Protein AF-A0A1H6VAB6-F1 (afdb_monomer)

Foldseek 3Di:
DDLCLQVLFDCVPQPDDQPDWDWDQQLNDTFIWRQDVVQWTQTDHPGGFKIKGAQVVDDPVSQSSVQVRCVSSVNPDHAFDADDQVNVCVVQNAFPDWDDPDVQWIWTWGCHSQWIWIFIAGPRRGTRIIMIGNDPVSVCSVVVVVD

Solvent-accessible surface area (backbone atoms only — not comparable to full-atom values): 8259 Å² total; per-residue (Å²): 129,71,94,51,48,66,76,52,53,59,61,88,77,42,101,57,90,82,79,62,69,39,86,35,72,56,82,87,42,80,36,31,27,31,64,52,89,86,27,34,37,45,31,31,74,98,48,78,35,35,39,38,35,53,42,71,97,55,60,70,69,59,45,52,52,47,37,50,52,27,53,43,36,72,40,102,60,54,69,73,40,72,54,58,70,64,62,50,26,75,72,42,42,72,60,82,46,74,45,67,88,45,91,65,33,40,33,38,31,24,71,41,88,80,25,42,37,36,40,23,23,32,86,82,30,28,28,33,28,44,30,44,34,58,41,64,68,50,50,51,50,60,61,58,75,78,111

Secondary structure (DSSP, 8-state):
--TTGGGG--GGGSSS----EEEEEETTEEEEEEEETTTEEEEESSSEEEEEEE-TT--HHHHHHHHHHHHHTT----TT-B--HHHHHHHH-S-SEEEEEETTEEEEEEEETTEEEEEEEETT-BEEEEEEE--HHHHHHHHHTT-

Mean predicted aligned error: 4.78 Å

pLDDT: mean 88.61, std 9.01, range [46.78, 96.5]

Sequence (147 aa):
MDKYIFANLNLDEIGFDFSKIEDFDYAGIKGKADVVGYHIILFYRDGLEALSLDCIDVGLRVKTISNQILYHLECDLEIGQTYLLKSLSDKFNQHIYKNSLLEHNTQYYYLHDNFLYVLGLSDSNVLEYVEIIGNKEIIQSKLSIFK

Organism: NCBI:txid703342

Structure (mmCIF, N/CA/C/O backbone):
data_AF-A0A1H6VAB6-F1
#
_entry.id   AF-A0A1H6VAB6-F1
#
loop_
_atom_s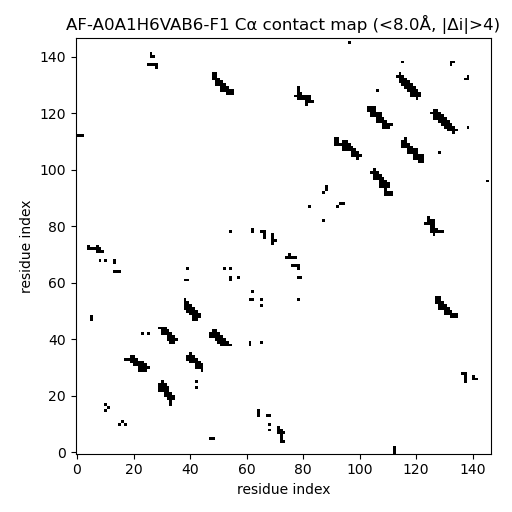ite.group_PDB
_atom_site.id
_atom_site.type_symbol
_atom_site.label_atom_id
_atom_site.label_alt_id
_atom_site.label_comp_id
_atom_site.label_asym_id
_atom_site.label_entity_id
_atom_site.label_seq_id
_atom_site.pdbx_PDB_ins_code
_atom_site.Cartn_x
_atom_site.Cartn_y
_atom_site.Cartn_z
_atom_site.occupancy
_atom_site.B_iso_or_equiv
_atom_site.auth_seq_id
_atom_site.auth_comp_id
_atom_site.auth_asym_id
_atom_site.auth_atom_id
_atom_site.pdbx_PDB_model_num
ATOM 1 N N . MET A 1 1 ? -12.443 10.994 3.550 1.00 50.34 1 MET A N 1
ATOM 2 C CA . MET A 1 1 ? -11.723 10.558 2.342 1.00 50.34 1 MET A CA 1
ATOM 3 C C . MET A 1 1 ? -12.712 9.721 1.528 1.00 50.34 1 MET A C 1
ATOM 5 O O . MET A 1 1 ? -13.757 9.358 2.063 1.00 50.34 1 MET A O 1
ATOM 9 N N . ASP A 1 2 ? -12.507 9.532 0.225 1.00 46.78 2 ASP A N 1
ATOM 10 C CA . ASP A 1 2 ? -13.572 9.072 -0.679 1.00 46.78 2 ASP A CA 1
ATOM 11 C C . ASP A 1 2 ? -13.988 7.604 -0.510 1.00 46.78 2 ASP A C 1
ATOM 13 O O . ASP A 1 2 ? -13.165 6.697 -0.416 1.00 46.78 2 ASP A O 1
ATOM 17 N N . LYS A 1 3 ? -15.306 7.354 -0.580 1.00 52.25 3 LYS A N 1
ATOM 18 C CA . LYS A 1 3 ? -15.933 6.012 -0.587 1.00 52.25 3 LYS A CA 1
ATOM 19 C C . LYS A 1 3 ? -15.526 5.134 -1.787 1.00 52.25 3 LYS A C 1
ATOM 21 O O . LYS A 1 3 ? -16.002 4.006 -1.889 1.00 52.25 3 LYS A O 1
ATOM 26 N N . TYR A 1 4 ? -14.680 5.640 -2.684 1.00 63.66 4 TYR A N 1
ATOM 27 C CA . TYR A 1 4 ? -14.384 5.061 -3.991 1.00 63.66 4 TYR A CA 1
ATOM 28 C C . TYR A 1 4 ? -12.908 5.211 -4.383 1.00 63.66 4 TYR A C 1
ATOM 30 O O . TYR A 1 4 ? -12.627 5.495 -5.540 1.00 63.66 4 TYR A O 1
ATOM 38 N N . ILE A 1 5 ? -11.961 5.023 -3.453 1.00 76.94 5 ILE A N 1
ATOM 39 C CA . ILE A 1 5 ? -10.527 5.279 -3.715 1.00 76.94 5 ILE A CA 1
ATOM 40 C C . ILE A 1 5 ? -10.016 4.644 -5.021 1.00 76.94 5 ILE A C 1
ATOM 42 O O . ILE A 1 5 ? -9.290 5.275 -5.777 1.00 76.94 5 ILE A O 1
ATOM 46 N N . PHE A 1 6 ? -10.464 3.429 -5.348 1.00 84.81 6 PHE A N 1
ATOM 47 C CA . PHE A 1 6 ? -10.059 2.727 -6.566 1.00 84.81 6 PHE A CA 1
ATOM 48 C C . PHE A 1 6 ? -10.762 3.198 -7.846 1.00 84.81 6 PHE A C 1
ATOM 50 O O . PHE A 1 6 ? -10.262 2.925 -8.931 1.00 84.81 6 PHE A O 1
ATOM 57 N N . ALA A 1 7 ? -11.895 3.902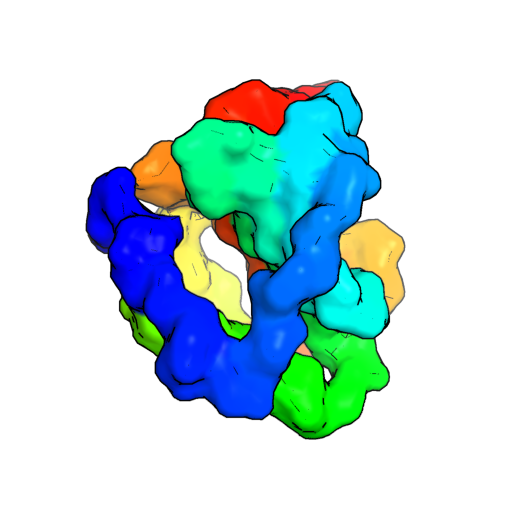 -7.755 1.00 78.75 7 ALA A N 1
ATOM 58 C CA . ALA A 1 7 ? -12.616 4.395 -8.932 1.00 78.75 7 ALA A CA 1
ATOM 59 C C . ALA A 1 7 ? -11.868 5.524 -9.656 1.00 78.75 7 ALA A C 1
ATOM 61 O O . ALA A 1 7 ? -12.104 5.740 -10.841 1.00 78.75 7 ALA A O 1
ATOM 62 N N . ASN A 1 8 ? -10.964 6.212 -8.954 1.00 77.44 8 ASN A N 1
ATOM 63 C CA . ASN A 1 8 ? -10.157 7.300 -9.505 1.00 77.44 8 ASN A CA 1
ATOM 64 C C . ASN A 1 8 ? -8.860 6.801 -10.167 1.00 77.44 8 ASN A C 1
ATOM 66 O O . ASN A 1 8 ? -8.161 7.575 -10.820 1.00 77.44 8 ASN A O 1
ATOM 70 N N . LEU A 1 9 ? -8.531 5.508 -10.040 1.00 83.75 9 LEU A N 1
ATOM 71 C CA . LEU A 1 9 ? -7.307 4.967 -10.615 1.00 83.75 9 LEU A CA 1
ATOM 72 C C . LEU A 1 9 ? -7.442 4.781 -12.129 1.00 83.75 9 LEU A C 1
ATOM 74 O O . LEU A 1 9 ? -8.026 3.802 -12.594 1.00 83.75 9 LEU A O 1
ATOM 78 N N . ASN A 1 10 ? -6.835 5.690 -12.891 1.00 81.62 10 ASN A N 1
ATOM 79 C CA . ASN A 1 10 ? -6.641 5.525 -14.326 1.00 81.62 10 ASN A CA 1
ATOM 80 C C . ASN A 1 10 ? -5.224 5.010 -14.618 1.00 81.62 10 ASN A C 1
ATOM 82 O O . ASN A 1 10 ? -4.264 5.778 -14.615 1.00 81.62 10 ASN A O 1
ATOM 86 N N . LEU A 1 11 ? -5.091 3.704 -14.864 1.00 83.62 11 LEU A N 1
ATOM 87 C CA . LEU A 1 11 ? -3.796 3.078 -15.151 1.00 83.62 11 LEU A CA 1
ATOM 88 C C . LEU A 1 11 ? -3.239 3.455 -16.531 1.00 83.62 11 LEU A C 1
ATOM 90 O O . LEU A 1 11 ? -2.024 3.432 -16.694 1.00 83.62 11 LEU A O 1
ATOM 94 N N . ASP A 1 12 ? -4.085 3.854 -17.487 1.00 82.12 12 ASP A N 1
ATOM 95 C CA . ASP A 1 12 ? -3.651 4.229 -18.843 1.00 82.12 12 ASP A CA 1
ATOM 96 C C . ASP A 1 12 ? -2.861 5.552 -18.861 1.00 82.12 12 ASP A C 1
ATOM 98 O O . ASP A 1 12 ? -2.094 5.823 -19.786 1.00 82.12 12 ASP A O 1
ATOM 102 N N . GLU A 1 13 ? -3.044 6.391 -17.838 1.00 83.88 13 GLU A N 1
ATOM 103 C CA . GLU A 1 13 ? -2.302 7.646 -17.652 1.00 83.88 13 GLU A CA 1
ATOM 104 C C . GLU A 1 13 ? -0.957 7.437 -16.944 1.00 83.88 13 GLU A C 1
ATOM 106 O O . GLU A 1 13 ? -0.078 8.306 -16.973 1.00 83.88 13 GLU A O 1
ATOM 111 N N . ILE A 1 14 ? -0.761 6.262 -16.348 1.00 82.81 14 ILE A N 1
ATOM 112 C CA . ILE A 1 14 ? 0.503 5.863 -15.752 1.00 82.81 14 ILE A CA 1
ATOM 113 C C . ILE A 1 14 ? 1.362 5.343 -16.901 1.00 82.81 14 ILE A C 1
ATOM 115 O O . ILE A 1 14 ? 0.945 4.475 -17.655 1.00 82.81 14 ILE A O 1
ATOM 119 N N . GLY A 1 15 ? 2.573 5.881 -17.071 1.00 75.50 15 GLY A N 1
ATOM 120 C CA . GLY A 1 15 ? 3.488 5.537 -18.174 1.00 75.50 15 GLY A CA 1
ATOM 121 C C . GLY A 1 15 ? 4.069 4.114 -18.104 1.00 75.50 15 GLY A C 1
ATOM 122 O O . GLY A 1 15 ? 5.248 3.911 -18.408 1.00 75.50 15 GLY A O 1
ATOM 123 N N . PHE A 1 16 ? 3.277 3.148 -17.643 1.00 82.12 16 PHE A N 1
ATOM 124 C CA . PHE A 1 16 ? 3.590 1.749 -17.446 1.00 82.12 16 PHE A CA 1
ATOM 125 C C . PHE A 1 16 ? 2.434 0.878 -17.956 1.00 82.12 16 PHE A C 1
ATOM 127 O O . PHE A 1 16 ? 1.268 1.212 -17.793 1.00 82.12 16 PHE A O 1
ATOM 134 N N . ASP A 1 17 ? 2.772 -0.250 -18.572 1.00 82.31 17 ASP A N 1
ATOM 135 C CA . ASP A 1 17 ? 1.799 -1.180 -19.138 1.00 82.31 17 ASP A CA 1
ATOM 136 C C . ASP A 1 17 ? 1.302 -2.168 -18.069 1.00 82.31 17 ASP A C 1
ATOM 138 O O . ASP A 1 17 ? 2.035 -3.078 -17.681 1.00 82.31 17 ASP A O 1
ATOM 142 N N . PHE A 1 18 ? 0.061 -1.978 -17.612 1.00 81.31 18 PHE A N 1
ATOM 143 C CA . PHE A 1 18 ? -0.648 -2.865 -16.680 1.00 81.31 18 PHE A CA 1
ATOM 144 C C . PHE A 1 18 ? -1.613 -3.825 -17.404 1.00 81.31 18 PHE A C 1
ATOM 146 O O . PHE A 1 18 ? -2.783 -3.964 -17.039 1.00 81.31 18 PHE A O 1
ATOM 153 N N . SER A 1 19 ? -1.156 -4.454 -18.490 1.00 76.94 19 SER A N 1
ATOM 154 C CA . SER A 1 19 ? -1.965 -5.406 -19.263 1.00 76.94 19 SER A CA 1
ATOM 155 C C . SER A 1 19 ? -1.757 -6.872 -18.877 1.00 76.94 19 SER A C 1
ATOM 157 O O . SER A 1 19 ? -2.454 -7.749 -19.404 1.00 76.94 19 SER A O 1
ATOM 159 N N . LYS A 1 20 ? -0.826 -7.181 -17.965 1.00 85.19 20 LYS A N 1
ATOM 160 C CA . LYS A 1 20 ? -0.449 -8.567 -17.663 1.00 85.19 20 LYS A CA 1
ATOM 161 C C . LYS A 1 20 ? -1.196 -9.092 -16.443 1.00 85.19 20 LYS A C 1
ATOM 163 O O . LYS A 1 20 ? -0.619 -9.370 -15.395 1.00 85.19 20 LYS A O 1
ATOM 168 N N . ILE A 1 21 ? -2.496 -9.279 -16.632 1.00 88.81 21 ILE A N 1
ATOM 169 C CA . ILE A 1 21 ? -3.396 -9.794 -15.605 1.00 88.81 21 ILE A CA 1
ATOM 170 C C . ILE A 1 21 ? -3.385 -11.330 -15.613 1.00 88.81 21 ILE A C 1
ATOM 172 O O . ILE A 1 21 ? -3.821 -11.960 -16.579 1.00 88.81 21 ILE A O 1
ATOM 176 N N . GLU A 1 22 ? -2.940 -11.937 -14.514 1.00 94.31 22 GLU A N 1
ATOM 177 C CA . GLU A 1 22 ? -2.860 -13.395 -14.332 1.00 94.31 22 GLU A CA 1
ATOM 178 C C . GLU A 1 22 ? -3.653 -13.854 -13.103 1.00 94.31 22 GLU A C 1
ATOM 180 O O . GLU A 1 22 ? -3.978 -13.049 -12.231 1.00 94.31 22 GLU A O 1
ATOM 185 N N . ASP A 1 23 ? -3.979 -15.148 -13.027 1.00 96.50 23 ASP A N 1
ATOM 186 C CA . ASP A 1 23 ? -4.618 -15.721 -11.838 1.00 96.50 23 ASP A CA 1
ATOM 187 C C . ASP A 1 23 ? -3.705 -15.552 -10.617 1.00 96.50 23 ASP A C 1
ATOM 189 O O . ASP A 1 23 ? -2.518 -15.882 -10.653 1.00 96.50 23 ASP A O 1
ATOM 193 N N . PHE A 1 24 ? -4.271 -15.056 -9.519 1.00 95.00 24 PHE A N 1
ATOM 194 C CA . PHE A 1 24 ? -3.515 -14.697 -8.326 1.00 95.00 24 PHE A CA 1
ATOM 195 C C . PHE A 1 24 ? -4.263 -15.085 -7.048 1.00 95.00 24 PHE A C 1
ATOM 197 O O . PHE A 1 24 ? -5.496 -15.093 -6.995 1.00 95.00 24 PHE A O 1
ATOM 204 N N . ASP A 1 25 ? -3.506 -15.417 -6.004 1.00 93.50 25 ASP A N 1
ATOM 205 C CA . ASP A 1 25 ? -4.022 -15.652 -4.657 1.00 93.50 25 ASP A CA 1
ATOM 206 C C . ASP A 1 25 ? -3.558 -14.520 -3.741 1.00 93.50 25 ASP A C 1
ATOM 208 O O . ASP A 1 25 ? -2.373 -14.411 -3.427 1.00 93.50 25 ASP A O 1
ATOM 212 N N . TYR A 1 26 ? -4.498 -13.670 -3.333 1.00 92.44 26 TYR A N 1
ATOM 213 C CA . TYR A 1 26 ? -4.228 -12.556 -2.440 1.00 92.44 26 TYR A CA 1
ATOM 214 C C . TYR A 1 26 ? -4.756 -12.872 -1.044 1.00 92.44 26 TYR A C 1
ATOM 216 O O . TYR A 1 26 ? -5.960 -12.830 -0.791 1.00 92.44 26 TYR A O 1
ATOM 224 N N . ALA A 1 27 ? -3.846 -13.190 -0.120 1.00 88.38 27 ALA A N 1
ATOM 225 C CA . ALA A 1 27 ? -4.168 -13.510 1.274 1.00 88.38 27 ALA A CA 1
ATOM 226 C C . ALA A 1 27 ? -5.226 -14.629 1.442 1.00 88.38 27 ALA A C 1
ATOM 228 O O . ALA A 1 27 ? -6.087 -14.555 2.326 1.00 88.38 27 ALA A O 1
ATOM 229 N N . GLY A 1 28 ? -5.159 -15.667 0.601 1.00 88.44 28 GLY A N 1
ATOM 230 C CA . GLY A 1 28 ? -6.068 -16.816 0.606 1.00 88.44 28 GLY A CA 1
ATOM 231 C C . GLY A 1 28 ? -7.300 -16.645 -0.285 1.00 88.44 28 GLY A C 1
ATOM 232 O O . GLY A 1 28 ? -8.145 -17.541 -0.332 1.00 88.44 28 GLY A O 1
ATOM 233 N N . ILE A 1 29 ? -7.429 -15.511 -0.979 1.00 90.81 29 ILE A N 1
ATOM 234 C CA . ILE A 1 29 ? -8.573 -15.197 -1.836 1.00 90.81 29 ILE A CA 1
ATOM 235 C C . ILE A 1 29 ? -8.134 -15.241 -3.295 1.00 90.81 29 ILE A C 1
ATOM 237 O O . ILE A 1 29 ? -7.209 -14.548 -3.716 1.00 90.81 29 ILE A O 1
ATOM 241 N N . LYS A 1 30 ? -8.817 -16.080 -4.079 1.00 94.62 30 LYS A N 1
ATOM 242 C CA . LYS A 1 30 ? -8.566 -16.226 -5.514 1.00 94.62 30 LYS A CA 1
ATOM 243 C C . LYS A 1 30 ? -9.146 -15.047 -6.286 1.00 94.62 30 LYS A C 1
ATOM 245 O O . LYS A 1 30 ? -10.292 -14.657 -6.068 1.00 94.62 30 LYS A O 1
ATOM 250 N N . GLY A 1 31 ? -8.368 -14.548 -7.230 1.00 94.69 31 GLY A N 1
ATOM 251 C CA . GLY A 1 31 ? -8.762 -13.514 -8.173 1.00 94.69 31 GLY A CA 1
ATOM 252 C C . GLY A 1 31 ? -7.724 -13.420 -9.277 1.00 94.69 31 GLY A C 1
ATOM 253 O O . GLY A 1 31 ? -7.114 -14.422 -9.654 1.00 94.69 31 GLY A O 1
ATOM 254 N N . LYS A 1 32 ? -7.511 -12.211 -9.773 1.00 95.88 32 LYS A N 1
ATOM 255 C CA . LYS A 1 32 ? -6.466 -11.909 -1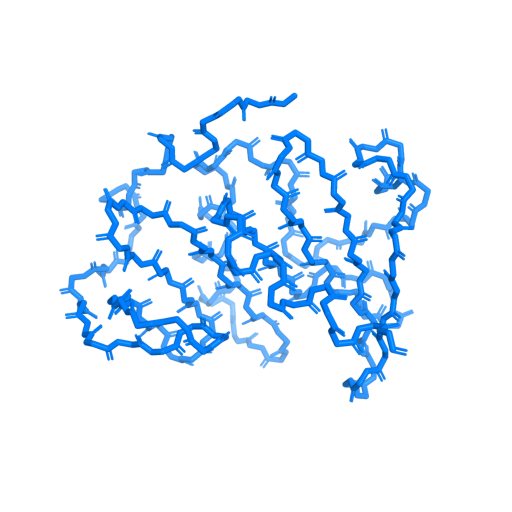0.743 1.00 95.88 32 LYS A CA 1
ATOM 256 C C . LYS A 1 32 ? -5.584 -10.785 -10.235 1.00 95.88 32 LYS A C 1
ATOM 258 O O . LYS A 1 32 ? -6.038 -9.982 -9.429 1.00 95.88 32 LYS A O 1
ATOM 263 N N . ALA A 1 33 ? -4.352 -10.692 -10.705 1.00 95.38 33 ALA A N 1
ATOM 264 C CA . ALA A 1 33 ? -3.510 -9.546 -10.408 1.00 95.38 33 ALA A CA 1
ATOM 265 C C . ALA A 1 33 ? -2.676 -9.122 -11.608 1.00 95.38 33 ALA A C 1
ATOM 267 O O . ALA A 1 33 ? -2.247 -9.967 -12.392 1.00 95.38 33 ALA A O 1
ATOM 268 N N . ASP A 1 34 ? -2.425 -7.819 -11.699 1.00 94.06 34 ASP A N 1
ATOM 269 C CA . ASP A 1 34 ? -1.258 -7.312 -12.412 1.00 94.06 34 ASP A CA 1
ATOM 270 C C . ASP A 1 34 ? -0.109 -7.174 -11.407 1.00 94.06 34 ASP A C 1
ATOM 272 O O . ASP A 1 34 ? -0.270 -6.563 -10.343 1.00 94.06 34 ASP A O 1
ATOM 276 N N . VAL A 1 35 ? 1.023 -7.808 -11.715 1.00 91.44 35 VAL A N 1
ATOM 277 C CA . VAL A 1 35 ? 2.193 -7.864 -10.837 1.00 91.44 35 VAL A CA 1
ATOM 278 C C . VAL A 1 35 ? 3.404 -7.294 -11.561 1.00 91.44 35 VAL A C 1
ATOM 280 O O . VAL A 1 35 ? 3.974 -7.920 -12.458 1.00 91.44 35 VAL A O 1
ATOM 283 N N . VAL A 1 36 ? 3.876 -6.138 -11.098 1.00 87.75 36 VAL A N 1
ATOM 284 C CA . VAL A 1 36 ? 5.075 -5.488 -11.632 1.00 87.75 36 VAL A CA 1
ATOM 285 C C . VAL A 1 36 ? 6.269 -5.815 -10.753 1.00 87.75 36 VAL A C 1
ATOM 287 O O . VAL A 1 36 ? 6.455 -5.247 -9.677 1.00 87.75 36 VAL A O 1
ATOM 290 N N . GLY A 1 37 ? 7.097 -6.747 -11.228 1.00 78.25 37 GLY A N 1
ATOM 291 C CA . GLY A 1 37 ? 8.386 -7.067 -10.611 1.00 78.25 37 GLY A CA 1
ATOM 292 C C . GLY A 1 37 ? 8.294 -7.503 -9.147 1.00 78.25 37 GLY A C 1
ATOM 293 O O . GLY A 1 37 ? 9.244 -7.274 -8.417 1.00 78.25 37 GLY A O 1
ATOM 294 N N . TYR A 1 38 ? 7.168 -8.088 -8.724 1.00 82.12 38 TYR A N 1
ATOM 295 C CA . TYR A 1 38 ? 6.834 -8.426 -7.328 1.00 82.12 38 TYR A CA 1
ATOM 296 C C . TYR A 1 38 ? 6.666 -7.236 -6.370 1.00 82.12 38 TYR A C 1
ATOM 298 O O . TYR A 1 38 ? 6.349 -7.445 -5.205 1.00 82.12 38 TYR A O 1
ATOM 306 N N . HIS A 1 39 ? 6.834 -6.007 -6.853 1.00 90.62 39 HIS A N 1
ATOM 307 C CA . HIS A 1 39 ? 6.829 -4.793 -6.039 1.00 90.62 39 HIS A CA 1
ATOM 308 C C . HIS A 1 39 ? 5.495 -4.055 -6.081 1.00 90.62 39 HIS A C 1
ATOM 310 O O . HIS A 1 39 ? 5.094 -3.437 -5.104 1.00 90.62 39 HIS A O 1
ATOM 316 N N . ILE A 1 40 ? 4.798 -4.104 -7.213 1.00 93.56 40 ILE A N 1
ATOM 317 C CA . ILE A 1 40 ? 3.471 -3.507 -7.354 1.00 93.56 40 ILE A CA 1
ATOM 318 C C . ILE A 1 40 ? 2.506 -4.635 -7.660 1.00 93.56 40 ILE A C 1
ATOM 320 O O . ILE A 1 40 ? 2.725 -5.391 -8.606 1.00 93.56 40 ILE A O 1
ATOM 324 N N . ILE A 1 41 ? 1.457 -4.749 -6.855 1.00 95.50 41 ILE A N 1
ATOM 325 C CA . ILE A 1 41 ? 0.401 -5.739 -7.031 1.00 95.50 41 ILE A CA 1
ATOM 326 C C . ILE A 1 41 ? -0.922 -4.996 -7.068 1.00 95.50 41 ILE A C 1
ATOM 328 O O . ILE A 1 41 ? -1.322 -4.391 -6.075 1.00 95.50 41 ILE A O 1
ATOM 332 N N . LEU A 1 42 ? -1.609 -5.075 -8.200 1.00 95.12 42 LEU A N 1
ATOM 333 C CA . LEU A 1 42 ? -2.984 -4.623 -8.365 1.00 95.12 42 LEU A CA 1
ATOM 334 C C . LEU A 1 42 ? -3.868 -5.865 -8.396 1.00 95.12 42 LEU A C 1
ATOM 336 O O . LEU A 1 42 ? -3.781 -6.643 -9.341 1.00 95.12 42 LEU A O 1
ATOM 340 N N . PHE A 1 43 ? -4.673 -6.091 -7.361 1.00 95.88 43 PHE A N 1
ATOM 341 C CA . PHE A 1 43 ? -5.499 -7.290 -7.235 1.00 95.88 43 PHE A CA 1
ATOM 342 C C . PHE A 1 43 ? -6.962 -7.022 -7.591 1.00 95.88 43 PHE A C 1
ATOM 344 O O . PHE A 1 43 ? -7.592 -6.099 -7.068 1.00 95.88 43 PHE A O 1
ATOM 351 N N . TYR A 1 44 ? -7.513 -7.896 -8.428 1.00 94.06 44 TYR A N 1
ATOM 352 C CA . TYR A 1 44 ? -8.834 -7.785 -9.019 1.00 94.06 44 TYR A CA 1
ATOM 353 C C . TYR A 1 44 ? -9.697 -9.019 -8.757 1.00 94.06 44 TYR A C 1
ATOM 355 O O . TYR A 1 44 ? -9.246 -10.158 -8.908 1.00 94.06 44 TYR A O 1
ATOM 363 N N . ARG A 1 45 ? -10.983 -8.793 -8.480 1.00 89.81 45 ARG A N 1
ATOM 364 C CA . ARG A 1 45 ? -12.016 -9.841 -8.507 1.00 89.81 45 ARG A CA 1
ATOM 365 C C . ARG A 1 45 ? -13.242 -9.374 -9.288 1.00 89.81 45 ARG A C 1
ATOM 367 O O . ARG A 1 45 ? -13.406 -9.798 -10.426 1.00 89.81 45 ARG A O 1
ATOM 374 N N . ASP A 1 46 ? -14.006 -8.431 -8.737 1.00 84.06 46 ASP A N 1
ATOM 375 C CA . ASP A 1 46 ? -15.110 -7.742 -9.438 1.00 84.06 46 ASP A CA 1
ATOM 376 C C . ASP A 1 46 ? -14.743 -6.297 -9.853 1.00 84.06 46 ASP A C 1
ATOM 378 O O . ASP A 1 46 ? -15.556 -5.530 -10.367 1.00 84.06 46 ASP A O 1
ATOM 382 N N . GLY A 1 47 ? -13.487 -5.929 -9.615 1.00 89.19 47 GLY A N 1
ATOM 383 C CA . GLY A 1 47 ? -12.878 -4.613 -9.768 1.00 89.19 47 GLY A CA 1
ATOM 384 C C . GLY A 1 47 ? -11.553 -4.606 -9.006 1.00 89.19 47 GLY A C 1
ATOM 385 O O . GLY A 1 47 ? -11.161 -5.648 -8.477 1.00 89.19 47 GLY A O 1
ATOM 386 N N . LEU A 1 48 ? -10.859 -3.468 -8.945 1.00 91.88 48 LEU A N 1
ATOM 387 C CA . LEU A 1 48 ? -9.676 -3.340 -8.091 1.00 91.88 48 LEU A CA 1
ATOM 388 C C . LEU A 1 48 ? -10.108 -3.385 -6.621 1.00 91.88 48 LEU A C 1
ATOM 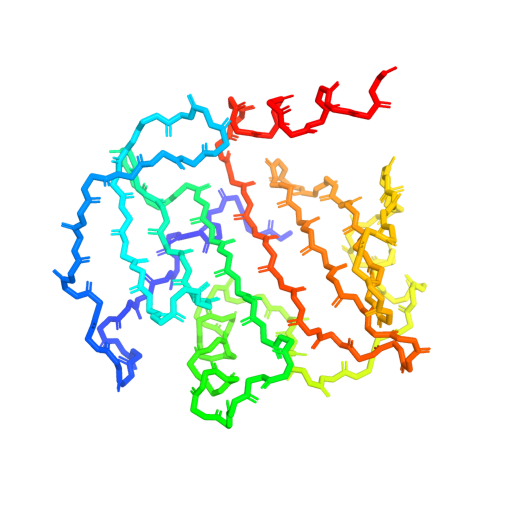390 O O . LEU A 1 48 ? -10.964 -2.615 -6.189 1.00 91.88 48 LEU A O 1
ATOM 394 N N . GLU A 1 49 ? -9.522 -4.305 -5.865 1.00 93.75 49 GLU A N 1
ATOM 395 C CA . GLU A 1 49 ? -9.935 -4.613 -4.493 1.00 93.75 49 GLU A CA 1
ATOM 396 C C . GLU A 1 49 ? -8.805 -4.495 -3.476 1.00 93.75 49 GLU A C 1
ATOM 398 O O . GLU A 1 49 ? -9.059 -4.251 -2.289 1.00 93.75 49 GLU A O 1
ATOM 403 N N . ALA A 1 50 ? -7.569 -4.658 -3.937 1.00 95.56 50 ALA A N 1
ATOM 404 C CA . ALA A 1 50 ? -6.379 -4.409 -3.151 1.00 95.56 50 ALA A CA 1
ATOM 405 C C . ALA A 1 50 ? -5.252 -3.888 -4.043 1.00 95.56 50 ALA A C 1
ATOM 407 O O . ALA A 1 50 ? -5.127 -4.264 -5.208 1.00 95.56 50 ALA A O 1
ATOM 408 N N . LEU A 1 51 ? -4.423 -3.037 -3.459 1.00 95.81 51 LEU A N 1
ATOM 409 C CA . LEU A 1 51 ? -3.179 -2.557 -4.028 1.00 95.81 51 LEU A CA 1
ATOM 410 C C . LEU A 1 51 ? -2.073 -2.779 -3.000 1.00 95.81 51 LEU A C 1
ATOM 412 O O . LEU A 1 51 ? -2.252 -2.433 -1.834 1.00 95.81 51 LEU A O 1
ATOM 416 N N . SER A 1 52 ? -0.925 -3.281 -3.443 1.00 96.06 52 SER A N 1
ATOM 417 C CA . SER A 1 52 ? 0.312 -3.319 -2.665 1.00 96.06 52 SER A CA 1
ATOM 418 C C . SER A 1 52 ? 1.433 -2.646 -3.451 1.00 96.06 52 SER A C 1
ATOM 420 O O . SER A 1 52 ? 1.607 -2.913 -4.639 1.00 96.06 52 SER A O 1
ATOM 422 N N . LEU A 1 53 ? 2.154 -1.751 -2.784 1.00 95.88 53 LEU A N 1
ATOM 423 C CA . LEU A 1 53 ? 3.283 -0.977 -3.282 1.00 95.88 53 LEU A CA 1
ATOM 424 C C . LEU A 1 53 ? 4.463 -1.213 -2.338 1.00 95.88 53 LEU A C 1
ATOM 426 O O . LEU A 1 53 ? 4.625 -0.501 -1.348 1.00 95.88 53 LEU A O 1
ATOM 430 N N . ASP A 1 54 ? 5.277 -2.214 -2.639 1.00 93.19 54 ASP A N 1
ATOM 431 C CA . ASP A 1 54 ? 6.509 -2.528 -1.926 1.00 93.19 54 ASP A CA 1
ATOM 432 C C . ASP A 1 54 ? 7.701 -1.857 -2.607 1.00 93.19 54 ASP A C 1
ATOM 434 O O . ASP A 1 54 ? 8.122 -2.226 -3.704 1.00 93.19 54 ASP A O 1
ATOM 438 N N . CYS A 1 55 ? 8.226 -0.825 -1.955 1.00 87.00 55 CYS A N 1
ATOM 439 C CA . CYS A 1 55 ? 9.349 -0.040 -2.438 1.00 87.00 55 CYS A CA 1
ATOM 440 C C . CYS A 1 55 ? 10.570 -0.112 -1.511 1.00 87.00 55 CYS A C 1
ATOM 442 O O . CYS A 1 55 ? 11.427 0.782 -1.553 1.00 87.00 55 CYS A O 1
ATOM 444 N N . ILE A 1 56 ? 10.664 -1.166 -0.701 1.00 82.88 56 ILE A N 1
ATOM 445 C CA . ILE A 1 56 ? 11.835 -1.447 0.128 1.00 82.88 56 ILE A CA 1
ATOM 446 C C . ILE A 1 56 ? 12.995 -1.838 -0.797 1.00 82.88 56 ILE A C 1
ATOM 448 O O . ILE A 1 56 ? 12.863 -2.723 -1.638 1.00 82.88 56 ILE A O 1
ATOM 452 N N . ASP A 1 57 ? 14.121 -1.126 -0.695 1.00 81.25 57 ASP A N 1
ATOM 453 C CA . ASP A 1 57 ? 15.342 -1.357 -1.487 1.00 81.25 57 ASP A CA 1
ATOM 454 C C . ASP A 1 57 ? 15.169 -1.381 -3.022 1.00 81.25 57 ASP A C 1
ATOM 456 O O . ASP A 1 57 ? 16.031 -1.863 -3.762 1.00 81.25 57 ASP A O 1
ATOM 460 N N . VAL A 1 58 ? 14.081 -0.803 -3.542 1.00 81.62 58 VAL A N 1
ATOM 461 C CA . VAL A 1 58 ? 13.824 -0.760 -4.989 1.00 81.62 58 VAL A CA 1
ATOM 462 C C . VAL A 1 58 ? 14.440 0.463 -5.669 1.00 81.62 58 VAL A C 1
ATOM 464 O O . VAL A 1 58 ? 14.623 1.537 -5.084 1.00 81.62 58 VAL A O 1
ATOM 467 N N . GLY A 1 59 ? 14.689 0.323 -6.973 1.00 82.62 59 GLY A N 1
ATOM 468 C CA . GLY A 1 59 ? 15.154 1.414 -7.826 1.00 82.62 59 GLY A CA 1
ATOM 469 C C . GLY A 1 59 ? 14.110 2.515 -8.059 1.00 82.62 59 GLY A C 1
ATOM 470 O O . GLY A 1 59 ? 12.904 2.319 -7.898 1.00 82.62 59 GLY A O 1
ATOM 471 N N . LEU A 1 60 ? 14.584 3.676 -8.528 1.00 87.25 60 LEU A N 1
ATOM 472 C CA . LEU A 1 60 ? 13.779 4.885 -8.762 1.00 87.25 60 LEU A CA 1
ATOM 473 C C . LEU A 1 60 ? 12.509 4.629 -9.589 1.00 87.25 60 LEU A C 1
ATOM 475 O O . LEU A 1 60 ? 11.464 5.189 -9.285 1.00 87.25 60 LEU A O 1
ATOM 479 N N . ARG A 1 61 ? 12.579 3.751 -10.598 1.00 88.12 61 ARG A N 1
ATOM 480 C CA . ARG A 1 61 ? 11.450 3.455 -11.492 1.00 88.12 61 ARG A CA 1
ATOM 481 C C . ARG A 1 61 ? 10.218 2.937 -10.744 1.00 88.12 61 ARG A C 1
ATOM 483 O O . ARG A 1 61 ? 9.119 3.393 -11.033 1.00 88.12 61 ARG A O 1
ATOM 490 N N . VAL A 1 62 ? 10.397 2.011 -9.800 1.00 90.25 62 VAL A N 1
ATOM 491 C CA . VAL A 1 62 ? 9.281 1.454 -9.018 1.00 90.25 62 VAL A CA 1
ATOM 492 C C . VAL A 1 62 ? 8.685 2.545 -8.132 1.00 90.25 62 VAL A C 1
ATOM 494 O O . VAL A 1 62 ? 7.479 2.748 -8.163 1.00 90.25 62 VAL A O 1
ATOM 497 N N . LYS A 1 63 ? 9.528 3.332 -7.448 1.00 92.44 63 LYS A N 1
ATOM 498 C CA . LYS A 1 63 ? 9.077 4.468 -6.623 1.00 92.44 63 LYS A CA 1
ATOM 499 C C . LYS A 1 63 ? 8.268 5.485 -7.431 1.00 92.44 63 LYS A C 1
ATOM 501 O O . LYS A 1 63 ? 7.226 5.937 -6.971 1.00 92.44 63 LYS A O 1
ATOM 506 N N . THR A 1 64 ? 8.714 5.816 -8.644 1.00 92.62 64 THR A N 1
ATOM 507 C CA . THR A 1 64 ? 7.994 6.733 -9.538 1.00 92.62 64 THR A CA 1
ATOM 508 C C . THR A 1 64 ? 6.613 6.200 -9.905 1.00 92.62 64 THR A C 1
ATOM 510 O O . THR A 1 64 ? 5.643 6.940 -9.782 1.00 92.62 64 THR A O 1
ATOM 513 N N . ILE A 1 65 ? 6.508 4.931 -10.309 1.00 92.81 65 ILE A N 1
ATOM 514 C CA . ILE A 1 65 ? 5.218 4.323 -10.671 1.00 92.81 65 ILE A CA 1
ATOM 515 C C . ILE A 1 65 ? 4.301 4.255 -9.442 1.00 92.81 65 ILE A C 1
ATOM 517 O O . ILE A 1 65 ? 3.145 4.655 -9.525 1.00 92.81 65 ILE A O 1
ATOM 521 N N . SER A 1 66 ? 4.817 3.833 -8.285 1.00 94.50 66 SER A N 1
ATOM 522 C CA . SER A 1 66 ? 4.062 3.799 -7.027 1.00 94.50 66 SER A CA 1
ATOM 523 C C . SER A 1 66 ? 3.503 5.172 -6.650 1.00 94.50 66 SER A C 1
ATOM 525 O O . SER A 1 66 ? 2.327 5.283 -6.316 1.00 94.50 66 SER A O 1
ATOM 527 N N . ASN A 1 67 ? 4.304 6.236 -6.762 1.00 94.94 67 ASN A N 1
ATOM 528 C CA . ASN A 1 67 ? 3.841 7.597 -6.482 1.00 94.94 67 ASN A CA 1
ATOM 529 C C . ASN A 1 67 ? 2.834 8.109 -7.523 1.00 94.94 67 ASN A C 1
ATOM 531 O O . ASN A 1 67 ? 1.913 8.831 -7.155 1.00 94.94 67 ASN A O 1
ATOM 535 N N . GLN A 1 68 ? 2.947 7.707 -8.794 1.00 93.88 68 GLN A N 1
ATOM 536 C CA . GLN A 1 68 ? 1.913 7.988 -9.799 1.00 93.88 68 GLN A CA 1
ATOM 537 C C . GLN A 1 68 ? 0.591 7.299 -9.441 1.00 93.88 68 GLN A C 1
ATOM 539 O O . GLN A 1 68 ? -0.453 7.945 -9.467 1.00 93.88 68 GLN A O 1
ATOM 544 N N . ILE A 1 69 ? 0.627 6.027 -9.030 1.00 94.12 69 ILE A N 1
ATOM 545 C CA . ILE A 1 69 ? -0.566 5.305 -8.563 1.00 94.12 69 ILE A CA 1
ATOM 546 C C . ILE A 1 69 ? -1.204 6.041 -7.377 1.00 94.12 69 ILE A C 1
ATOM 548 O O . ILE A 1 69 ? -2.399 6.319 -7.408 1.00 94.12 69 ILE A O 1
ATOM 552 N N . LEU A 1 70 ? -0.421 6.399 -6.352 1.00 94.00 70 LEU A N 1
ATOM 553 C CA . LEU A 1 70 ? -0.931 7.119 -5.175 1.00 94.00 70 LEU A CA 1
ATOM 554 C C . LEU A 1 70 ? -1.541 8.477 -5.539 1.00 94.00 70 LEU A C 1
ATOM 556 O O . LEU A 1 70 ? -2.596 8.826 -5.010 1.00 94.00 70 LEU A O 1
ATOM 560 N N . TYR A 1 71 ? -0.926 9.197 -6.480 1.00 92.12 71 TYR A N 1
ATOM 561 C CA . TYR A 1 71 ? -1.452 10.452 -7.006 1.00 92.12 71 TYR A CA 1
ATOM 562 C C . TYR A 1 71 ? -2.826 10.273 -7.669 1.00 92.12 71 TYR A C 1
ATOM 564 O O . TYR A 1 71 ? -3.754 11.008 -7.336 1.00 92.12 71 TYR A O 1
ATOM 572 N N . HIS A 1 72 ? -2.995 9.272 -8.540 1.00 91.06 72 HIS A N 1
ATOM 573 C CA . HIS A 1 72 ? -4.288 8.983 -9.181 1.00 91.06 72 HIS A CA 1
ATOM 574 C C . HIS A 1 72 ? -5.354 8.493 -8.195 1.00 91.06 72 HIS A C 1
ATOM 576 O O . HIS A 1 72 ? -6.536 8.762 -8.379 1.00 91.06 72 HIS A O 1
ATOM 582 N N . LEU A 1 73 ? -4.951 7.812 -7.121 1.00 89.31 73 LEU A N 1
ATOM 583 C CA . LEU A 1 73 ? -5.853 7.446 -6.024 1.00 89.31 73 LEU A CA 1
ATOM 584 C C . LEU A 1 73 ? -6.260 8.643 -5.151 1.00 89.31 73 LEU A C 1
ATOM 586 O O . LEU A 1 73 ? -6.989 8.451 -4.178 1.00 89.31 73 LEU A O 1
ATOM 590 N N . GLU A 1 74 ? -5.748 9.845 -5.441 1.00 88.12 74 GLU A N 1
ATOM 591 C CA . GLU A 1 74 ? -5.892 11.044 -4.607 1.00 88.12 74 GLU A CA 1
ATOM 592 C C . GLU A 1 74 ? -5.461 10.779 -3.152 1.00 88.12 74 GLU A C 1
ATOM 594 O O . GLU A 1 74 ? -5.956 11.367 -2.185 1.00 88.12 74 GLU A O 1
ATOM 599 N N . CYS A 1 75 ? -4.511 9.855 -2.983 1.00 86.38 75 CYS A N 1
ATOM 600 C CA . CYS A 1 75 ? -3.957 9.499 -1.696 1.00 86.38 75 CYS A CA 1
ATOM 601 C C . CYS A 1 75 ? -2.783 10.429 -1.409 1.00 86.38 75 CYS A C 1
ATOM 603 O O . CYS A 1 75 ? -1.752 10.365 -2.069 1.00 86.38 75 CYS A O 1
ATOM 605 N N . ASP A 1 76 ? -2.926 11.285 -0.400 1.00 88.12 76 ASP A N 1
ATOM 606 C CA . ASP A 1 76 ? -1.864 12.204 0.037 1.00 88.12 76 ASP A CA 1
ATOM 607 C C . ASP A 1 76 ? -0.765 11.454 0.848 1.00 88.12 76 ASP A C 1
ATOM 609 O O . ASP A 1 76 ? -0.508 11.679 2.032 1.00 88.12 76 ASP A O 1
ATOM 613 N N . LEU A 1 77 ? -0.189 10.434 0.221 1.00 93.56 77 LEU A N 1
ATOM 614 C CA . LEU A 1 77 ? 0.951 9.654 0.677 1.00 93.56 77 LEU A CA 1
ATOM 615 C C . LEU A 1 77 ? 1.994 9.646 -0.438 1.00 93.56 77 LEU A C 1
ATOM 617 O O . LEU A 1 77 ? 1.647 9.515 -1.609 1.00 93.56 77 LEU A O 1
ATOM 621 N N . GLU A 1 78 ? 3.267 9.734 -0.071 1.00 95.62 78 GLU A N 1
ATOM 622 C CA . GLU A 1 78 ? 4.372 9.678 -1.024 1.00 95.62 78 GLU A CA 1
ATOM 623 C C . GLU A 1 78 ? 5.460 8.717 -0.525 1.00 95.62 78 GLU A C 1
ATOM 625 O O . GLU A 1 78 ? 6.036 8.887 0.552 1.00 95.62 78 GLU A O 1
ATOM 630 N N . ILE A 1 79 ? 5.750 7.689 -1.323 1.00 95.06 79 ILE A N 1
ATOM 631 C CA . ILE A 1 79 ? 6.860 6.764 -1.098 1.00 95.06 79 ILE A CA 1
ATOM 632 C C . ILE A 1 79 ? 8.175 7.545 -1.140 1.00 95.06 79 ILE A C 1
ATOM 634 O O . ILE A 1 79 ? 8.448 8.284 -2.088 1.00 95.06 79 ILE A O 1
ATOM 638 N N . GLY A 1 80 ? 9.023 7.323 -0.138 1.00 94.50 80 GLY A N 1
ATOM 639 C CA . GLY A 1 80 ? 10.294 8.017 0.046 1.00 94.50 80 GLY A CA 1
ATOM 640 C C . GLY A 1 80 ? 10.204 9.275 0.912 1.00 94.50 80 GLY A C 1
ATOM 641 O O . GLY A 1 80 ? 11.251 9.810 1.277 1.00 94.50 80 GLY A O 1
ATOM 642 N N . GLN A 1 81 ? 9.002 9.725 1.291 1.00 95.56 81 GLN A N 1
ATOM 643 C CA . GLN A 1 81 ? 8.845 10.814 2.255 1.00 95.56 81 GLN A CA 1
ATOM 644 C C . GLN A 1 81 ? 8.882 10.331 3.706 1.00 95.56 81 GLN A C 1
ATOM 646 O O . GLN A 1 81 ? 8.487 9.211 4.032 1.00 95.56 81 GLN A O 1
ATOM 651 N N . THR A 1 82 ? 9.351 11.209 4.595 1.00 96.44 82 THR A N 1
ATOM 652 C CA . THR A 1 82 ? 9.360 10.977 6.041 1.00 96.44 82 THR A CA 1
ATOM 653 C C . THR A 1 82 ? 8.027 11.380 6.659 1.00 96.44 82 THR A C 1
ATOM 655 O O . THR A 1 82 ? 7.599 12.525 6.521 1.00 96.44 82 THR A O 1
ATOM 658 N N . TYR A 1 83 ? 7.415 10.478 7.423 1.00 95.25 83 TYR A N 1
ATOM 659 C CA . TYR A 1 83 ? 6.164 10.737 8.132 1.00 95.25 83 TYR A CA 1
ATOM 660 C C . TYR A 1 83 ? 6.327 10.577 9.637 1.00 95.25 83 TYR A C 1
ATOM 662 O O . TYR A 1 83 ? 6.818 9.567 10.127 1.00 95.25 83 TYR A O 1
ATOM 670 N N . LEU A 1 84 ? 5.832 11.542 10.409 1.00 93.00 84 LEU A N 1
ATOM 671 C CA . LEU A 1 84 ? 5.651 11.326 11.841 1.00 93.00 84 LEU A CA 1
ATOM 672 C C . LEU A 1 84 ? 4.431 10.429 12.064 1.00 93.00 84 LEU A C 1
ATOM 674 O O . LEU A 1 84 ? 3.364 10.680 11.504 1.00 93.00 84 LEU A O 1
ATOM 678 N N . LEU A 1 85 ? 4.546 9.447 12.963 1.00 88.62 85 LEU A N 1
ATOM 679 C CA . LEU A 1 85 ? 3.418 8.580 13.332 1.00 88.62 85 LEU A CA 1
ATOM 680 C C . LEU A 1 85 ? 2.188 9.374 13.771 1.00 88.62 85 LEU A C 1
ATOM 682 O O . LEU A 1 85 ? 1.069 8.994 13.447 1.00 88.62 85 LEU A O 1
ATOM 686 N N . LYS A 1 86 ? 2.395 10.499 14.467 1.00 90.12 86 LYS A N 1
ATOM 687 C CA . LYS A 1 86 ? 1.306 11.394 14.858 1.00 90.12 86 LYS A CA 1
ATOM 688 C C . LYS A 1 86 ? 0.563 11.945 13.638 1.00 90.12 86 LYS A C 1
ATOM 690 O O . LYS A 1 86 ? -0.656 11.892 13.624 1.00 90.12 86 LYS A O 1
ATOM 695 N N . SER A 1 87 ? 1.276 12.403 12.610 1.00 90.06 87 SER A N 1
ATOM 696 C CA . SER A 1 87 ? 0.667 12.919 11.378 1.00 90.06 87 SER A CA 1
ATOM 697 C C . SER A 1 87 ? -0.153 11.851 10.652 1.00 90.06 87 SER A C 1
ATOM 699 O O . SER A 1 87 ? -1.231 12.146 10.145 1.00 90.06 87 SER A O 1
ATOM 701 N N . LEU A 1 88 ? 0.314 10.598 10.650 1.00 92.06 88 LEU A N 1
ATOM 702 C CA . LEU A 1 88 ? -0.454 9.481 10.098 1.00 92.06 88 LEU A CA 1
ATOM 703 C C . LEU A 1 88 ? -1.680 9.158 10.960 1.00 92.06 88 LEU A C 1
ATOM 705 O O . LEU A 1 88 ? -2.754 8.944 10.409 1.00 92.06 88 LEU A O 1
ATOM 709 N N . SER A 1 89 ? -1.557 9.180 12.291 1.00 90.00 89 SER A N 1
ATOM 710 C CA . SER A 1 89 ? -2.698 8.992 13.197 1.00 90.00 89 SER A CA 1
ATOM 711 C C . SER A 1 89 ? -3.732 10.115 13.088 1.00 90.00 89 SER A C 1
ATOM 713 O O . SER A 1 89 ? -4.925 9.845 13.165 1.00 90.00 89 SER A O 1
ATOM 715 N N . ASP A 1 90 ? -3.309 11.362 12.883 1.00 89.00 90 ASP A N 1
ATOM 716 C CA . ASP A 1 90 ? -4.218 12.496 12.678 1.00 89.00 90 ASP A CA 1
ATOM 717 C C . ASP A 1 90 ? -4.991 12.349 11.351 1.00 89.00 90 ASP A C 1
ATOM 719 O O . ASP A 1 90 ? -6.142 12.770 11.249 1.00 89.00 90 ASP A O 1
ATOM 723 N N . LYS A 1 91 ? -4.379 11.708 10.344 1.00 87.88 91 LYS A N 1
ATOM 724 C CA . LYS A 1 91 ? -4.971 11.477 9.021 1.00 87.88 91 LYS A CA 1
ATOM 725 C C . LYS A 1 91 ? -5.868 10.238 8.950 1.00 87.88 91 LYS A C 1
ATOM 727 O O . LYS A 1 91 ? -6.974 10.308 8.423 1.00 87.88 91 LYS A O 1
ATOM 732 N N . PHE A 1 92 ? -5.397 9.107 9.467 1.00 88.88 92 PHE A N 1
ATOM 733 C CA . PHE A 1 92 ? -6.040 7.797 9.321 1.00 88.88 92 PHE A CA 1
ATOM 734 C C . PHE A 1 92 ? -6.705 7.285 10.607 1.00 88.88 92 PHE A C 1
ATOM 736 O O . PHE A 1 92 ? -7.271 6.192 10.600 1.00 88.88 92 PHE A O 1
ATOM 743 N N . ASN A 1 93 ? -6.702 8.077 11.684 1.00 87.94 93 ASN A N 1
ATOM 744 C CA . ASN A 1 93 ? -6.934 7.657 13.072 1.00 87.94 93 ASN A CA 1
ATOM 745 C C . ASN A 1 93 ? -5.793 6.791 13.629 1.00 87.94 93 ASN A C 1
ATOM 747 O O . ASN A 1 93 ? -4.858 6.412 12.931 1.00 87.94 93 ASN A O 1
ATOM 751 N N . GLN A 1 94 ? -5.852 6.479 14.924 1.00 90.25 94 GLN A N 1
ATOM 752 C CA . GLN A 1 94 ? -4.857 5.628 15.574 1.00 90.25 94 GLN A CA 1
ATOM 753 C C . GLN A 1 94 ? -4.793 4.239 14.914 1.00 90.25 94 GLN A C 1
ATOM 755 O O . GLN A 1 94 ? -5.826 3.605 14.695 1.00 90.25 94 GLN A O 1
ATOM 760 N N . HIS A 1 95 ? -3.578 3.747 14.648 1.00 91.31 95 HIS A N 1
ATOM 761 C CA . HIS A 1 95 ? -3.377 2.395 14.122 1.00 91.31 95 HIS A CA 1
ATOM 762 C C . HIS A 1 95 ? -3.943 1.332 15.074 1.00 91.31 95 HIS A C 1
ATOM 764 O O . HIS A 1 95 ? -3.829 1.442 16.297 1.00 91.31 95 HIS A O 1
ATOM 770 N N . ILE A 1 96 ? -4.513 0.277 14.497 1.00 93.00 96 ILE A N 1
ATOM 771 C CA . ILE A 1 96 ? -5.116 -0.846 15.229 1.00 93.00 96 ILE A CA 1
ATOM 772 C C . ILE A 1 96 ? -4.113 -1.964 15.516 1.00 93.00 96 ILE A C 1
ATOM 774 O O . ILE A 1 96 ? -4.341 -2.789 16.398 1.00 93.00 96 ILE A O 1
ATOM 778 N N . TYR A 1 97 ? -3.006 -1.997 14.775 1.00 92.06 97 TYR A N 1
ATOM 779 C CA . TYR A 1 97 ? -1.942 -2.978 14.932 1.00 92.06 97 TYR A CA 1
ATOM 780 C C . TYR A 1 97 ? -0.628 -2.437 14.363 1.00 92.06 97 TYR A C 1
ATOM 782 O O . TYR A 1 97 ? -0.633 -1.552 13.501 1.00 92.06 97 TYR A O 1
ATOM 790 N N . LYS A 1 98 ? 0.495 -2.977 14.839 1.00 91.31 98 LYS A N 1
ATOM 791 C CA . LYS A 1 98 ? 1.814 -2.738 14.257 1.00 91.31 98 LYS A CA 1
ATOM 792 C C . LYS A 1 98 ? 2.613 -4.030 14.204 1.00 91.31 98 LYS A C 1
ATOM 794 O O . LYS A 1 98 ? 2.486 -4.866 15.097 1.00 91.31 98 LYS A O 1
ATOM 799 N N . ASN A 1 99 ? 3.451 -4.156 13.187 1.00 87.75 99 ASN A N 1
ATOM 800 C CA . ASN A 1 99 ? 4.238 -5.346 12.934 1.00 87.75 99 ASN A CA 1
ATOM 801 C C . ASN A 1 99 ? 5.651 -4.988 12.473 1.00 87.75 99 ASN A C 1
ATOM 803 O O . ASN A 1 99 ? 5.798 -4.178 11.568 1.00 87.75 99 ASN A O 1
ATOM 807 N N . SER A 1 100 ? 6.676 -5.616 13.042 1.00 82.31 100 SER A N 1
ATOM 808 C CA . SER A 1 100 ? 8.089 -5.354 12.714 1.00 82.31 100 SER A CA 1
ATOM 809 C C . SER A 1 100 ? 8.765 -6.597 12.117 1.00 82.31 100 SER A C 1
ATOM 811 O O . SER A 1 100 ? 9.882 -6.931 12.490 1.00 82.31 100 SER A O 1
ATOM 813 N N . LEU A 1 101 ? 8.056 -7.336 11.249 1.00 66.06 101 LEU A N 1
ATOM 814 C CA . LEU A 1 101 ? 8.532 -8.606 10.670 1.00 66.06 101 LEU A CA 1
ATOM 815 C C . LEU A 1 101 ? 9.748 -8.463 9.745 1.00 66.06 101 LEU A C 1
ATOM 817 O O . LEU A 1 101 ? 10.480 -9.435 9.578 1.00 66.06 101 LEU A O 1
ATOM 821 N N . LEU A 1 102 ? 9.938 -7.301 9.120 1.00 65.69 102 LEU A N 1
ATOM 822 C CA . LEU A 1 102 ? 11.066 -7.037 8.231 1.00 65.69 102 LEU A CA 1
ATOM 823 C C . LEU A 1 102 ? 12.116 -6.233 8.996 1.00 65.69 102 LEU A C 1
ATOM 825 O O . LEU A 1 102 ? 11.785 -5.245 9.655 1.00 65.69 102 LEU A O 1
ATOM 829 N N . GLU A 1 103 ? 13.379 -6.660 8.923 1.00 67.62 103 GLU A N 1
ATOM 830 C CA . GLU A 1 103 ? 14.487 -5.892 9.492 1.00 67.62 103 GLU A CA 1
ATOM 831 C C . GLU A 1 103 ? 14.445 -4.473 8.904 1.00 67.62 103 GLU A C 1
ATOM 833 O O . GLU A 1 103 ? 14.360 -4.300 7.691 1.00 67.62 103 GLU A O 1
ATOM 838 N N . HIS A 1 104 ? 14.436 -3.464 9.777 1.00 81.19 104 HIS A N 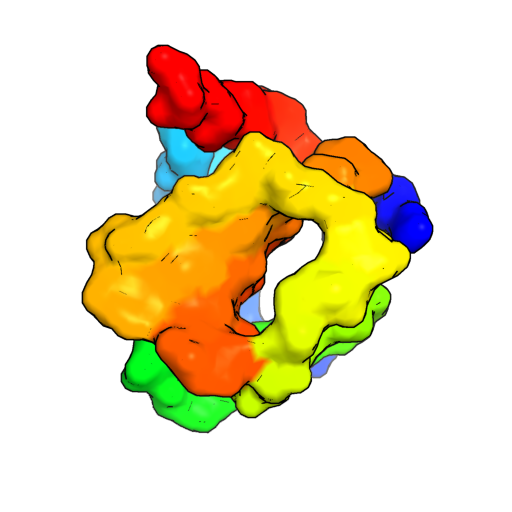1
ATOM 839 C CA . HIS A 1 104 ? 14.378 -2.036 9.438 1.00 81.19 104 HIS A CA 1
ATOM 840 C C . HIS A 1 104 ? 13.060 -1.492 8.874 1.00 81.19 104 HIS A C 1
ATOM 842 O O . HIS A 1 104 ? 13.031 -0.316 8.520 1.00 81.19 104 HIS A O 1
ATOM 848 N N . ASN A 1 105 ? 11.966 -2.268 8.837 1.00 88.19 105 ASN A N 1
ATOM 849 C CA . ASN A 1 105 ? 10.649 -1.766 8.431 1.00 88.19 105 ASN A CA 1
ATOM 850 C C . ASN A 1 105 ? 9.542 -2.187 9.413 1.00 88.19 105 ASN A C 1
ATOM 852 O O . ASN A 1 105 ? 9.321 -3.368 9.686 1.00 88.19 105 ASN A O 1
ATOM 856 N N . THR A 1 106 ? 8.814 -1.202 9.943 1.00 93.44 106 THR A N 1
ATOM 857 C CA . THR A 1 106 ? 7.628 -1.435 10.776 1.00 93.44 106 THR A CA 1
ATOM 858 C C . THR A 1 106 ? 6.366 -1.060 10.013 1.00 93.44 106 THR A C 1
ATOM 860 O O . THR A 1 106 ? 6.173 0.091 9.627 1.00 93.44 106 THR A O 1
ATOM 863 N N . GLN A 1 107 ? 5.472 -2.031 9.862 1.00 94.00 107 GLN A N 1
ATOM 864 C CA . GLN A 1 107 ? 4.153 -1.872 9.269 1.00 94.00 107 GLN A CA 1
ATOM 865 C C . GLN A 1 107 ? 3.129 -1.437 10.312 1.00 94.00 107 GLN A C 1
ATOM 867 O O . GLN A 1 107 ? 2.987 -2.064 11.362 1.00 94.00 107 GLN A O 1
ATOM 872 N N . TYR A 1 108 ? 2.360 -0.408 9.989 1.00 94.69 108 TYR A N 1
ATOM 873 C CA . TYR A 1 108 ? 1.268 0.114 10.798 1.00 94.69 108 TYR A CA 1
ATOM 874 C C . TYR A 1 108 ? -0.051 -0.072 10.056 1.00 94.69 108 TYR A C 1
ATOM 876 O O . TYR A 1 108 ? -0.172 0.287 8.886 1.00 94.69 108 TYR A O 1
ATOM 884 N N . TYR A 1 109 ? -1.037 -0.639 10.745 1.00 95.50 109 TYR A N 1
ATOM 885 C CA . TYR A 1 109 ? -2.328 -1.004 10.173 1.00 95.50 109 TYR A CA 1
ATOM 886 C C . TYR A 1 109 ? -3.382 0.005 10.614 1.00 95.50 109 TYR A C 1
ATOM 888 O O . TYR A 1 109 ? -3.631 0.163 11.811 1.00 95.50 109 TYR A O 1
ATOM 896 N N . TYR A 1 110 ? -4.030 0.656 9.655 1.00 95.06 110 TYR A N 1
ATOM 897 C CA . TYR A 1 110 ? -5.044 1.679 9.881 1.00 95.06 110 TYR A CA 1
ATOM 898 C C . TYR A 1 110 ? -6.346 1.282 9.195 1.00 95.06 110 TYR A C 1
ATOM 900 O O . TYR A 1 110 ? -6.371 1.052 7.989 1.00 95.06 110 TYR A O 1
ATOM 908 N N . LEU A 1 111 ? -7.440 1.223 9.954 1.00 93.69 111 LEU A N 1
ATOM 909 C CA . LEU A 1 111 ? -8.773 1.053 9.386 1.00 93.69 111 LEU A CA 1
ATOM 910 C C . LEU A 1 111 ? -9.417 2.433 9.234 1.00 93.69 111 LEU A C 1
ATOM 912 O O . LEU A 1 111 ? -9.710 3.094 10.230 1.00 93.69 111 LEU A O 1
ATOM 916 N N . HIS A 1 112 ? -9.640 2.859 7.995 1.00 91.69 112 HIS A N 1
ATOM 917 C CA . HIS A 1 112 ? -10.137 4.193 7.680 1.00 91.69 112 HIS A CA 1
ATOM 918 C C . HIS A 1 112 ? -11.091 4.143 6.483 1.00 91.69 112 HIS A C 1
ATOM 920 O O . HIS A 1 112 ? -10.780 3.525 5.472 1.00 91.69 112 HIS A O 1
ATOM 926 N N . ASP A 1 113 ? -12.271 4.758 6.601 1.00 88.88 113 ASP A N 1
ATOM 927 C CA . ASP A 1 113 ? -13.293 4.821 5.540 1.00 88.88 113 ASP A CA 1
ATOM 928 C C . ASP A 1 113 ? -13.661 3.457 4.896 1.00 88.88 113 ASP A C 1
ATOM 930 O O . ASP A 1 113 ? -14.063 3.380 3.739 1.00 88.88 113 ASP A O 1
ATOM 934 N N . ASN A 1 114 ? -13.625 2.373 5.688 1.00 89.75 114 ASN A N 1
ATOM 935 C CA . ASN A 1 114 ? -13.812 0.958 5.293 1.00 89.75 114 ASN A CA 1
ATOM 936 C C . ASN A 1 114 ? -12.654 0.315 4.518 1.00 89.75 114 ASN A C 1
ATOM 938 O O . ASN A 1 114 ? -12.769 -0.850 4.138 1.00 89.75 114 ASN A O 1
ATOM 942 N N . PHE A 1 115 ? -11.548 1.026 4.337 1.00 93.44 115 PHE A N 1
ATOM 943 C CA . PHE A 1 115 ? -10.318 0.488 3.779 1.00 93.44 115 PHE A CA 1
ATOM 944 C C . PHE A 1 115 ? -9.331 0.158 4.895 1.00 93.44 115 PHE A C 1
ATOM 946 O O . PHE A 1 115 ? -9.267 0.840 5.922 1.00 93.44 115 PHE A O 1
ATOM 953 N N . LEU A 1 116 ? -8.545 -0.893 4.684 1.00 95.25 116 LEU A N 1
ATOM 954 C CA . LEU A 1 116 ? -7.354 -1.153 5.479 1.00 95.25 116 LEU A CA 1
ATOM 955 C C . LEU A 1 116 ? -6.152 -0.562 4.748 1.00 95.25 116 LEU A C 1
ATOM 957 O O . LEU A 1 116 ? -5.843 -0.983 3.634 1.00 95.25 116 LEU A O 1
ATOM 961 N N . TYR A 1 117 ? -5.478 0.379 5.398 1.00 95.81 117 TYR A N 1
ATOM 962 C CA . TYR A 1 117 ? -4.184 0.897 4.981 1.00 95.81 117 TYR A CA 1
ATOM 963 C C . TYR A 1 117 ? -3.096 0.206 5.794 1.00 95.81 117 TYR A C 1
ATOM 965 O O . TYR A 1 117 ? -3.168 0.170 7.025 1.00 95.81 117 TYR A O 1
ATOM 973 N N . VAL A 1 118 ? -2.079 -0.320 5.123 1.00 95.50 118 VAL A N 1
ATOM 974 C CA . VAL A 1 118 ? -0.876 -0.853 5.765 1.00 95.50 118 VAL A CA 1
ATOM 975 C C . VAL A 1 118 ? 0.300 -0.013 5.306 1.00 95.50 118 VAL A C 1
ATOM 977 O O . VAL A 1 118 ? 0.641 -0.013 4.129 1.00 95.50 118 VAL A O 1
ATOM 980 N N . LEU A 1 119 ? 0.897 0.728 6.233 1.00 95.94 119 LEU A N 1
ATOM 981 C CA . LEU A 1 119 ? 1.986 1.658 5.945 1.00 95.94 119 LEU A CA 1
ATOM 982 C C . LEU A 1 119 ? 3.268 1.126 6.576 1.00 95.94 119 LEU A C 1
ATOM 984 O O . LEU A 1 119 ? 3.354 1.047 7.800 1.00 95.94 119 LEU A O 1
ATOM 988 N N . GLY A 1 120 ? 4.241 0.736 5.758 1.00 95.31 120 GLY A N 1
ATOM 989 C CA . GLY A 1 120 ? 5.557 0.310 6.229 1.00 95.31 120 GLY A CA 1
ATOM 990 C C . GLY A 1 120 ? 6.522 1.480 6.243 1.00 95.31 120 GLY A C 1
ATOM 991 O O . GLY A 1 120 ? 6.827 2.055 5.194 1.00 95.31 120 GLY A O 1
ATOM 992 N N . LEU A 1 121 ? 6.986 1.824 7.440 1.00 95.00 121 LEU A N 1
ATOM 993 C CA . LEU A 1 121 ? 7.964 2.876 7.665 1.00 95.00 121 LEU A CA 1
ATOM 994 C C . LEU A 1 121 ? 9.318 2.272 8.011 1.00 95.00 121 LEU A C 1
ATOM 996 O O . LEU A 1 121 ? 9.386 1.354 8.833 1.00 95.00 121 LEU A O 1
ATOM 1000 N N . SER A 1 122 ? 10.383 2.844 7.458 1.00 93.94 122 SER A N 1
ATOM 1001 C CA . SER A 1 122 ? 11.741 2.512 7.873 1.00 93.94 122 SER A CA 1
ATOM 1002 C C . SER A 1 122 ? 12.048 2.986 9.296 1.00 93.94 122 SER A C 1
ATOM 1004 O O . SER A 1 122 ? 11.311 3.796 9.868 1.00 93.94 122 SER A O 1
ATOM 1006 N N . ASP A 1 123 ? 13.193 2.582 9.849 1.00 90.62 123 ASP A N 1
ATOM 1007 C CA . ASP A 1 123 ? 13.692 3.095 11.139 1.00 90.62 123 ASP A CA 1
ATOM 1008 C C . ASP A 1 123 ? 13.859 4.630 11.159 1.00 90.62 123 ASP A C 1
ATOM 1010 O O . ASP A 1 123 ? 13.807 5.264 12.214 1.00 90.62 1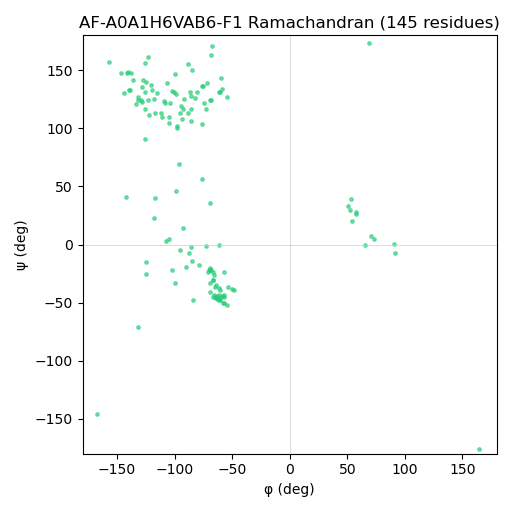23 ASP A O 1
ATOM 1014 N N . SER A 1 124 ? 14.022 5.247 9.982 1.00 93.06 124 SER A N 1
ATOM 1015 C CA . SER A 1 124 ? 14.087 6.707 9.804 1.00 93.06 124 SER A CA 1
ATOM 1016 C C . SER A 1 124 ? 12.722 7.342 9.501 1.00 93.06 124 SER A C 1
ATOM 1018 O O . SER A 1 124 ? 12.645 8.499 9.091 1.00 93.06 124 SER A O 1
ATOM 1020 N N . ASN A 1 125 ? 11.637 6.596 9.714 1.00 94.06 125 ASN A N 1
ATOM 1021 C CA . ASN A 1 125 ? 10.252 6.953 9.413 1.00 94.06 125 ASN A CA 1
ATOM 1022 C C . ASN A 1 125 ? 9.978 7.296 7.938 1.00 94.06 125 ASN A C 1
ATOM 1024 O O . ASN A 1 125 ? 9.065 8.069 7.641 1.00 94.06 125 ASN A O 1
ATOM 1028 N N . VAL A 1 126 ? 10.767 6.755 7.011 1.00 94.75 126 VAL A N 1
ATOM 1029 C CA . VAL A 1 126 ? 10.527 6.917 5.571 1.00 94.75 126 VAL A CA 1
ATOM 1030 C C . VAL A 1 126 ? 9.458 5.922 5.135 1.00 94.75 126 VAL A C 1
ATOM 1032 O O . VAL A 1 126 ? 9.557 4.745 5.470 1.00 94.75 126 VAL A O 1
ATOM 1035 N N . LEU A 1 127 ? 8.441 6.378 4.403 1.00 95.69 127 LEU A N 1
ATOM 1036 C CA . LEU A 1 127 ? 7.408 5.507 3.848 1.00 95.69 127 LEU A CA 1
ATOM 1037 C C . LEU A 1 127 ? 7.971 4.697 2.680 1.00 95.69 127 LEU A C 1
ATOM 1039 O O . LEU A 1 127 ? 8.360 5.254 1.655 1.00 95.69 127 LEU A O 1
ATOM 1043 N N . GLU A 1 128 ? 7.998 3.381 2.837 1.00 94.25 128 GLU A N 1
ATOM 1044 C CA . GLU A 1 128 ? 8.597 2.455 1.866 1.00 94.25 128 GLU A CA 1
ATOM 1045 C C . GLU A 1 128 ? 7.623 1.382 1.398 1.00 94.25 128 GLU A C 1
ATOM 1047 O O . GLU A 1 128 ? 7.862 0.739 0.382 1.00 94.25 128 GLU A O 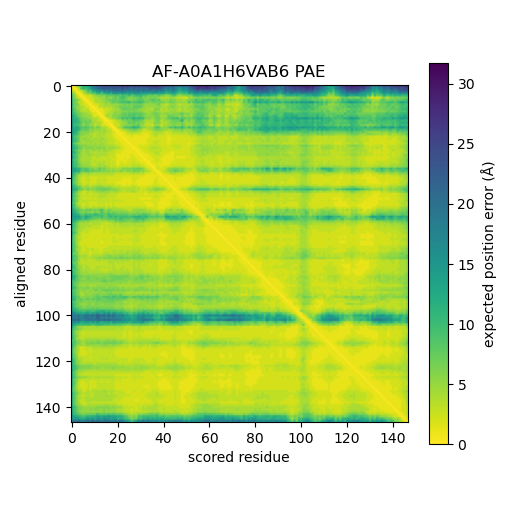1
ATOM 1052 N N . TYR A 1 129 ? 6.514 1.209 2.112 1.00 95.12 129 TYR A N 1
ATOM 1053 C CA . TYR A 1 129 ? 5.485 0.246 1.768 1.00 95.12 129 TYR A CA 1
ATOM 1054 C C . TYR A 1 129 ? 4.104 0.855 1.979 1.00 95.12 129 TYR A C 1
ATOM 1056 O O . TYR A 1 12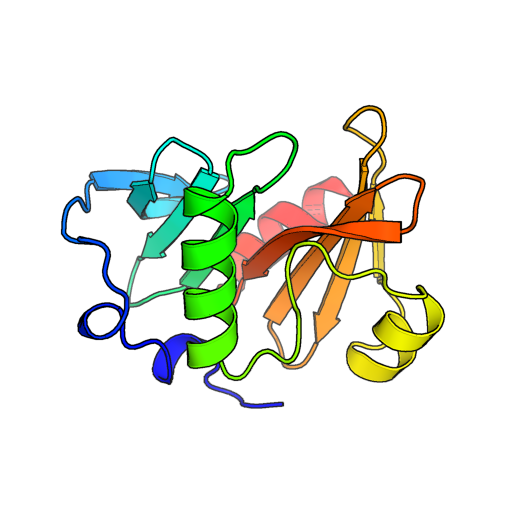9 ? 3.833 1.444 3.029 1.00 95.12 129 TYR A O 1
ATOM 1064 N N . VAL A 1 130 ? 3.226 0.683 0.995 1.00 96.31 130 VAL A N 1
ATOM 1065 C CA . VAL A 1 130 ? 1.810 1.038 1.100 1.00 96.31 130 VAL A CA 1
ATOM 1066 C C . VAL A 1 130 ? 0.969 -0.121 0.598 1.00 96.31 130 VAL A C 1
ATOM 1068 O O . VAL A 1 130 ? 1.120 -0.568 -0.531 1.00 96.31 130 VAL A O 1
ATOM 1071 N N . GLU A 1 131 ? 0.026 -0.566 1.413 1.00 96.44 131 GLU A N 1
ATOM 1072 C CA . GLU A 1 131 ? -1.052 -1.452 0.995 1.00 96.44 131 GLU A CA 1
ATOM 1073 C C . GLU A 1 131 ? -2.391 -0.779 1.262 1.00 96.44 131 GLU A C 1
ATOM 1075 O O . GLU A 1 131 ? -2.584 -0.199 2.330 1.00 96.44 131 GLU A O 1
ATOM 1080 N N . ILE A 1 132 ? -3.320 -0.880 0.318 1.00 96.44 132 ILE A N 1
ATOM 1081 C CA . ILE A 1 132 ? -4.688 -0.380 0.454 1.00 96.44 132 ILE A CA 1
ATOM 1082 C C . ILE A 1 132 ? -5.622 -1.518 0.075 1.00 96.44 132 ILE A C 1
ATOM 1084 O O . ILE A 1 132 ? -5.522 -2.063 -1.020 1.00 96.44 132 ILE A O 1
ATOM 1088 N N . ILE A 1 133 ? -6.536 -1.882 0.968 1.00 96.06 133 ILE A N 1
ATOM 1089 C CA . ILE A 1 133 ? -7.444 -3.016 0.779 1.00 96.06 133 ILE A CA 1
ATOM 1090 C C . ILE A 1 133 ? -8.872 -2.543 1.016 1.00 96.06 133 ILE A C 1
ATOM 1092 O O . ILE A 1 133 ? -9.182 -2.046 2.097 1.00 96.06 133 ILE A O 1
ATOM 1096 N N . GLY A 1 134 ? -9.738 -2.716 0.019 1.00 93.75 134 GLY A N 1
ATOM 1097 C CA . GLY A 1 134 ? -11.173 -2.423 0.112 1.00 93.75 134 GLY A CA 1
ATOM 1098 C C . GLY A 1 134 ? -12.045 -3.666 0.293 1.00 93.75 134 GLY A C 1
ATOM 1099 O O . GLY A 1 134 ? -13.168 -3.570 0.790 1.00 93.75 134 GLY A O 1
ATOM 1100 N N . ASN A 1 135 ? -11.548 -4.850 -0.079 1.00 92.94 135 ASN A N 1
ATOM 1101 C CA . ASN A 1 135 ? -12.311 -6.086 0.068 1.00 92.94 135 ASN A CA 1
ATOM 1102 C C . ASN A 1 135 ? -12.373 -6.543 1.538 1.00 92.94 135 ASN A C 1
ATOM 1104 O O . ASN A 1 135 ? -11.356 -6.815 2.177 1.00 92.94 135 ASN A O 1
ATOM 1108 N N . LYS A 1 136 ? -13.594 -6.686 2.066 1.00 92.56 136 LYS A N 1
ATOM 1109 C CA . LYS A 1 136 ? -13.844 -7.060 3.467 1.00 92.56 136 LYS A CA 1
ATOM 1110 C C . LYS A 1 136 ? -13.337 -8.454 3.835 1.00 92.56 136 LYS A C 1
ATOM 1112 O O . LYS A 1 136 ? -12.902 -8.633 4.969 1.00 92.56 136 LYS A O 1
ATOM 1117 N N . GLU A 1 137 ? -13.397 -9.418 2.920 1.00 93.12 137 GLU A N 1
ATOM 1118 C CA . GLU A 1 137 ? -12.885 -10.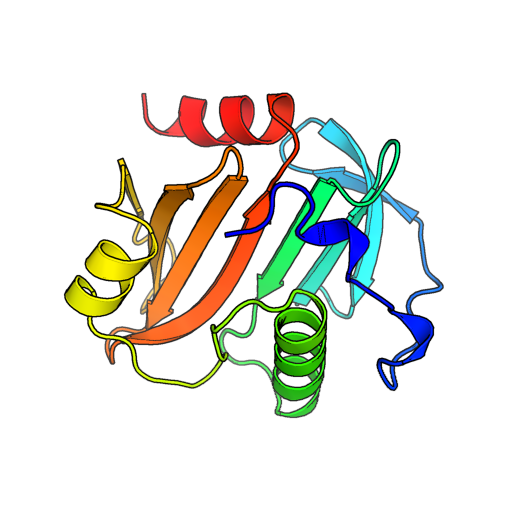776 3.144 1.00 93.12 137 GLU A CA 1
ATOM 1119 C C . GLU A 1 137 ? -11.358 -10.740 3.303 1.00 93.12 137 GLU A C 1
ATOM 1121 O O . GLU A 1 137 ? -10.830 -11.324 4.249 1.00 93.12 137 GLU A O 1
ATOM 1126 N N . ILE A 1 138 ? -10.652 -9.971 2.458 1.00 93.69 138 ILE A N 1
ATOM 1127 C CA . ILE A 1 138 ? -9.193 -9.783 2.563 1.00 93.69 138 ILE A CA 1
ATOM 1128 C C . ILE A 1 138 ? -8.840 -9.093 3.886 1.00 93.69 138 ILE A C 1
ATOM 1130 O O . ILE A 1 138 ? -7.950 -9.550 4.607 1.00 93.69 138 ILE A O 1
ATOM 1134 N N . ILE A 1 139 ? -9.558 -8.021 4.242 1.00 94.19 139 ILE A N 1
ATOM 1135 C CA . ILE A 1 139 ? -9.353 -7.307 5.512 1.00 94.19 139 ILE A CA 1
ATOM 1136 C C . ILE A 1 139 ? -9.530 -8.269 6.692 1.00 94.19 139 ILE A C 1
ATOM 1138 O O . ILE A 1 139 ? -8.661 -8.348 7.556 1.00 94.19 139 ILE A O 1
ATOM 1142 N N . GLN A 1 140 ? -10.625 -9.030 6.733 1.00 91.69 140 GLN A N 1
ATOM 1143 C CA . GLN A 1 140 ? -10.881 -9.991 7.808 1.00 91.69 140 GLN A CA 1
ATOM 1144 C C . GLN A 1 140 ? -9.806 -11.078 7.880 1.00 91.69 140 GLN A C 1
ATOM 1146 O O . GLN A 1 140 ? -9.340 -11.378 8.979 1.00 91.69 140 GLN A O 1
ATOM 1151 N N . SER A 1 141 ? -9.384 -11.617 6.730 1.00 89.50 141 SER A N 1
ATOM 1152 C CA . SER A 1 141 ? -8.289 -12.589 6.631 1.00 89.50 141 SER A CA 1
ATOM 1153 C C . SER A 1 141 ? -7.018 -12.037 7.283 1.00 89.50 141 SER A C 1
ATOM 1155 O O . SER A 1 141 ? -6.497 -12.638 8.223 1.00 89.50 141 SER A O 1
ATOM 1157 N N . LYS A 1 142 ? -6.584 -10.825 6.908 1.00 88.44 142 LYS A N 1
ATOM 1158 C CA . LYS A 1 142 ? -5.388 -10.191 7.488 1.00 88.44 142 LYS A CA 1
ATOM 1159 C C . LYS A 1 142 ? -5.515 -9.886 8.976 1.00 88.44 142 LYS A C 1
ATOM 1161 O O . LYS A 1 142 ? -4.606 -10.194 9.740 1.00 88.44 142 LYS A O 1
ATOM 1166 N N . LEU A 1 143 ? -6.635 -9.305 9.405 1.00 88.56 143 LEU A N 1
ATOM 1167 C CA . LEU A 1 143 ? -6.834 -8.944 10.812 1.00 88.56 143 LEU A CA 1
ATOM 1168 C C . LEU A 1 143 ? -6.973 -10.174 11.721 1.00 88.56 143 LEU A C 1
ATOM 1170 O O . LEU A 1 143 ? -6.743 -10.072 12.925 1.00 88.56 143 LEU A O 1
ATOM 1174 N N . SER A 1 144 ? -7.342 -11.335 11.171 1.00 85.62 144 SER A N 1
ATOM 1175 C CA . SER A 1 144 ? -7.429 -12.583 11.936 1.00 85.62 144 SER A CA 1
ATOM 1176 C C . SER A 1 144 ? -6.070 -13.078 12.434 1.00 85.62 144 SER A C 1
ATOM 1178 O O . SER A 1 144 ? -6.023 -13.747 13.461 1.00 85.62 144 SER A O 1
ATOM 1180 N N . ILE A 1 145 ? -4.979 -12.681 11.769 1.00 76.88 145 ILE A N 1
ATOM 1181 C CA . ILE A 1 145 ? -3.597 -13.046 12.117 1.00 76.88 145 ILE A CA 1
ATOM 1182 C C . ILE A 1 145 ? -3.151 -12.380 13.432 1.00 76.88 145 ILE A C 1
ATOM 1184 O O . ILE A 1 145 ? -2.211 -12.836 14.071 1.00 76.88 145 ILE A O 1
ATOM 1188 N N . PHE A 1 146 ? -3.819 -11.302 13.861 1.00 76.12 146 PHE A N 1
ATOM 1189 C CA . PHE A 1 146 ? -3.451 -10.549 15.068 1.00 76.12 146 PHE A CA 1
ATOM 1190 C C . PHE A 1 146 ? -4.041 -11.120 16.363 1.00 76.12 146 PHE A C 1
ATOM 1192 O O . PHE A 1 146 ? -3.816 -10.548 17.431 1.00 76.12 146 PHE A O 1
ATOM 1199 N N . LYS A 1 147 ? -4.840 -12.186 16.265 1.00 58.72 147 LYS A N 1
ATOM 1200 C CA . LYS A 1 147 ? -5.457 -12.875 17.402 1.00 58.72 147 LYS A CA 1
ATOM 1201 C C . LYS A 1 147 ? -4.599 -14.043 17.858 1.00 58.72 147 LYS A C 1
ATOM 1203 O O . LYS A 1 147 ? -4.529 -14.230 19.091 1.00 58.72 147 LYS A O 1
#

Radius of gyration: 14.43 Å; Cα contacts (8 Å, |Δi|>4): 264; chains: 1; bounding box: 31×30×37 Å

Nearest PDB structures (foldseek):
  4ygt-assembly1_A  TM=5.019E-01  e=1.818E-03  Bacillus subtilis subsp. subtilis str. 168
  4h0a-assembly2_B  TM=5.444E-01  e=2.495E-02  Staphylococcus aureus subsp. aureus Mu50
  4h0a-assembly1_A  TM=5.442E-01  e=3.360E-02  Staphylococcus aureus subsp. aureus Mu50
  3n10-assembly1_A  TM=4.867E-01  e=3.490E+00  Yersinia pestis
  2fjt-assembly1_B  TM=4.500E-01  e=7.566E+00  Yersinia pestis KIM10+